Protein AF-A0A0A9CJE8-F1 (afdb_monomer_lite)

Structure (mmCIF, N/CA/C/O backbone):
data_AF-A0A0A9CJE8-F1
#
_entry.id   AF-A0A0A9CJE8-F1
#
loop_
_atom_site.group_PDB
_atom_site.id
_atom_site.type_symbol
_atom_site.label_atom_id
_atom_site.label_alt_id
_atom_site.label_comp_id
_atom_site.label_asym_id
_atom_site.label_entity_id
_atom_site.label_seq_id
_atom_site.pdbx_PDB_ins_code
_atom_site.Cartn_x
_atom_site.Cartn_y
_atom_site.Cartn_z
_atom_site.occupancy
_atom_site.B_iso_or_equiv
_atom_site.auth_seq_id
_atom_site.auth_comp_id
_atom_site.auth_asym_id
_atom_site.auth_atom_id
_atom_site.pdbx_PDB_model_num
ATOM 1 N N . MET A 1 1 ? -6.485 8.432 -6.533 1.00 60.69 1 MET A N 1
ATOM 2 C CA . MET A 1 1 ? -7.869 8.432 -6.003 1.00 60.69 1 MET A CA 1
ATOM 3 C C . MET A 1 1 ? -8.101 7.351 -4.951 1.00 60.69 1 MET A C 1
ATOM 5 O O . MET A 1 1 ? -8.462 7.713 -3.842 1.00 60.69 1 MET A O 1
ATOM 9 N N . ALA A 1 2 ? -7.815 6.068 -5.220 1.00 76.88 2 ALA A N 1
ATOM 10 C CA . ALA A 1 2 ? -7.978 4.996 -4.221 1.00 76.88 2 ALA A CA 1
ATOM 11 C C . ALA A 1 2 ? -7.182 5.217 -2.913 1.00 76.88 2 ALA A C 1
ATOM 13 O O . ALA A 1 2 ? -7.693 4.932 -1.836 1.00 76.88 2 ALA A O 1
ATOM 14 N N . TYR A 1 3 ? -5.977 5.799 -2.999 1.00 81.94 3 TYR A N 1
ATOM 15 C CA . TYR A 1 3 ? -5.157 6.153 -1.832 1.00 81.94 3 TYR A CA 1
ATOM 16 C C . TYR A 1 3 ? -5.914 6.998 -0.797 1.00 81.94 3 TYR A C 1
ATOM 18 O O . TYR A 1 3 ? -5.956 6.638 0.374 1.00 81.94 3 TYR A O 1
ATOM 26 N N . TYR A 1 4 ? -6.559 8.084 -1.233 1.00 83.44 4 TYR A N 1
ATOM 27 C CA . TYR A 1 4 ? -7.272 8.989 -0.330 1.00 83.44 4 TYR A CA 1
ATOM 28 C C . TYR A 1 4 ? -8.485 8.321 0.322 1.00 83.44 4 TYR A C 1
ATOM 30 O O . TYR A 1 4 ? -8.744 8.565 1.495 1.00 83.44 4 TYR A O 1
ATOM 38 N N . GLY A 1 5 ? -9.176 7.434 -0.403 1.00 85.88 5 GLY A N 1
ATOM 39 C CA . GLY A 1 5 ? -10.284 6.654 0.151 1.00 85.88 5 GLY A CA 1
ATOM 40 C C . GLY A 1 5 ? -9.840 5.637 1.206 1.00 85.88 5 GLY A C 1
ATOM 41 O O . GLY A 1 5 ? -10.563 5.399 2.169 1.00 85.88 5 GLY A O 1
ATOM 42 N N . ILE A 1 6 ? -8.645 5.055 1.066 1.00 85.94 6 ILE A N 1
ATOM 43 C CA . ILE A 1 6 ? -8.067 4.181 2.097 1.00 85.94 6 ILE A CA 1
ATOM 44 C C . ILE A 1 6 ? -7.623 5.025 3.293 1.00 85.94 6 ILE A C 1
ATOM 46 O O . ILE A 1 6 ? -8.003 4.726 4.420 1.00 85.94 6 ILE A O 1
ATOM 50 N N . ALA A 1 7 ? -6.889 6.112 3.047 1.00 84.94 7 ALA A N 1
ATOM 51 C CA . ALA A 1 7 ? -6.365 6.991 4.089 1.00 84.94 7 ALA A CA 1
ATOM 52 C C . ALA A 1 7 ? -7.472 7.556 4.997 1.00 84.94 7 ALA A C 1
ATOM 54 O O . ALA A 1 7 ? -7.325 7.542 6.217 1.00 84.94 7 ALA A O 1
ATOM 55 N N . SER A 1 8 ? -8.601 7.993 4.425 1.00 85.00 8 SER A N 1
ATOM 56 C CA . SER A 1 8 ? -9.722 8.553 5.194 1.00 85.00 8 SER A CA 1
ATOM 57 C C . SER A 1 8 ? -10.437 7.521 6.066 1.00 85.00 8 SER A C 1
ATOM 59 O O . SER A 1 8 ? -10.935 7.858 7.135 1.00 85.00 8 SER A O 1
ATOM 61 N N . ASN A 1 9 ? -10.499 6.263 5.622 1.00 89.00 9 ASN A N 1
ATOM 62 C CA . ASN A 1 9 ? -11.218 5.202 6.330 1.00 89.00 9 ASN A CA 1
ATOM 63 C C . ASN A 1 9 ? -10.326 4.399 7.286 1.00 89.00 9 ASN A C 1
ATOM 65 O O . ASN A 1 9 ? -10.842 3.684 8.144 1.00 89.00 9 ASN A O 1
ATOM 69 N N . LEU A 1 10 ? -9.000 4.509 7.167 1.00 86.31 10 LEU A N 1
ATOM 70 C CA . LEU A 1 10 ? -8.061 3.684 7.924 1.00 86.31 10 LEU A CA 1
ATOM 71 C C . LEU A 1 10 ? -8.114 3.956 9.432 1.00 86.31 10 LEU A C 1
ATOM 73 O O . LEU A 1 10 ? -8.109 3.004 10.206 1.00 86.31 10 LEU A O 1
ATOM 77 N N . VAL A 1 11 ? -8.229 5.222 9.856 1.00 88.50 11 VAL A N 1
ATOM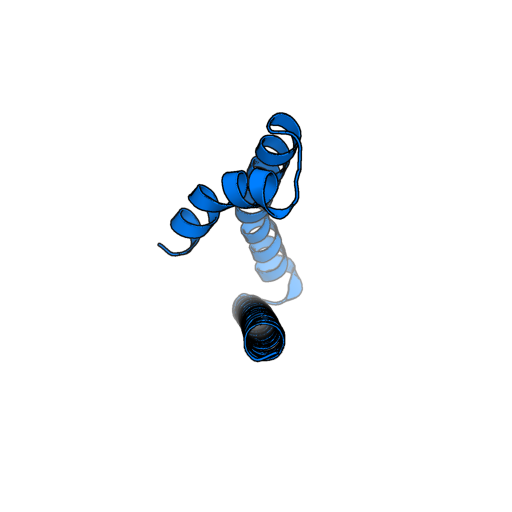 78 C CA . VAL A 1 11 ? -8.342 5.573 11.288 1.00 88.50 11 VAL A CA 1
ATOM 79 C C . VAL A 1 11 ? -9.586 4.924 11.893 1.00 88.50 11 VAL A C 1
ATOM 81 O O . VAL A 1 11 ? -9.499 4.242 12.910 1.00 88.50 11 VAL A O 1
ATOM 84 N N . ILE A 1 12 ? -10.731 5.070 11.219 1.00 88.50 12 ILE A N 1
ATOM 85 C CA . ILE A 1 12 ? -12.006 4.494 11.659 1.00 88.50 12 ILE A CA 1
ATOM 86 C C . ILE A 1 12 ? -11.910 2.967 11.704 1.00 88.50 12 ILE A C 1
ATOM 88 O O . ILE A 1 12 ? -12.357 2.357 12.667 1.00 88.50 12 ILE A O 1
ATOM 92 N N . TYR A 1 13 ? -11.283 2.337 10.708 1.00 87.31 13 TYR A N 1
ATOM 93 C CA . TYR A 1 13 ? -11.090 0.888 10.694 1.00 87.31 13 TYR A CA 1
ATOM 94 C C . TYR A 1 13 ? -10.228 0.396 11.867 1.00 87.31 13 TYR A C 1
ATOM 96 O O . TYR A 1 13 ? -10.575 -0.596 12.511 1.00 87.31 13 TYR A O 1
ATOM 104 N N . LEU A 1 14 ? -9.127 1.085 12.173 1.00 86.00 14 LEU A N 1
ATOM 105 C CA . LEU A 1 14 ? -8.240 0.719 13.279 1.00 86.00 14 LEU A CA 1
ATOM 106 C C . LEU A 1 14 ? -8.925 0.878 14.644 1.00 86.00 14 LEU A C 1
ATOM 108 O O . LEU A 1 14 ? -8.771 0.015 15.508 1.00 86.00 14 LEU A O 1
ATOM 112 N N . THR A 1 15 ? -9.731 1.926 14.818 1.00 87.25 15 THR A N 1
ATOM 113 C CA . THR A 1 15 ? -10.468 2.168 16.064 1.00 87.25 15 THR A CA 1
ATOM 114 C C . THR A 1 15 ? -11.692 1.255 16.217 1.00 87.25 15 THR A C 1
ATOM 116 O O . THR A 1 15 ? -11.880 0.683 17.283 1.00 87.25 15 THR A O 1
ATOM 119 N N . ASP A 1 16 ? -12.502 1.061 15.171 1.00 85.81 16 ASP A N 1
ATOM 120 C CA . ASP A 1 16 ? -13.783 0.329 15.248 1.00 85.81 16 ASP A CA 1
ATOM 121 C C . ASP A 1 16 ? -13.642 -1.187 15.045 1.00 85.81 16 ASP A C 1
ATOM 123 O O . ASP A 1 16 ? -14.336 -1.977 15.678 1.00 85.81 16 ASP A O 1
ATOM 127 N N . LYS A 1 17 ? -12.753 -1.634 14.147 1.00 84.81 17 LYS A N 1
ATOM 128 C CA . LYS A 1 17 ? -12.590 -3.069 13.838 1.00 84.81 17 LYS A CA 1
ATOM 129 C C . LYS A 1 17 ? -11.424 -3.709 14.566 1.00 84.81 17 LYS A C 1
ATOM 131 O O . LYS A 1 17 ? -11.511 -4.885 14.915 1.00 84.81 17 LYS A O 1
ATOM 136 N N . LEU A 1 18 ? -10.344 -2.961 14.773 1.00 83.06 18 LEU A N 1
ATOM 137 C CA . LEU A 1 18 ? -9.155 -3.442 15.478 1.00 83.06 18 LEU A CA 1
ATOM 138 C C . LEU A 1 18 ? -9.127 -3.045 16.961 1.00 83.06 18 LEU A C 1
ATOM 140 O O . LEU A 1 18 ? -8.228 -3.490 17.667 1.00 83.06 18 LEU A O 1
ATOM 144 N N . HIS A 1 19 ? -10.110 -2.266 17.432 1.00 86.81 19 HIS A N 1
ATOM 145 C CA . HIS A 1 19 ? -10.224 -1.791 18.816 1.00 86.81 19 HIS A CA 1
ATOM 146 C C . HIS A 1 19 ? -8.952 -1.097 19.342 1.00 86.81 19 HIS A C 1
ATOM 148 O O . HIS A 1 19 ? -8.648 -1.169 20.532 1.00 86.81 19 HIS A O 1
ATOM 154 N N . GLN A 1 20 ? -8.195 -0.420 18.469 1.00 86.88 20 GLN A N 1
ATOM 155 C CA . GLN A 1 20 ? -7.054 0.395 18.892 1.00 86.88 20 GLN A CA 1
ATOM 156 C C . GLN A 1 20 ? -7.523 1.707 19.530 1.00 86.88 20 GLN A C 1
ATOM 158 O O . GLN A 1 20 ? -8.496 2.321 19.084 1.00 86.88 20 GLN A O 1
ATOM 163 N N . GLY A 1 21 ? -6.788 2.183 20.540 1.00 86.25 21 GLY A N 1
ATOM 164 C CA . GLY A 1 21 ? -7.035 3.499 21.129 1.00 86.25 21 GLY A CA 1
ATOM 165 C C . GLY A 1 21 ? -6.856 4.613 20.091 1.00 86.25 21 GLY A C 1
ATOM 166 O O . GLY A 1 21 ? -5.958 4.544 19.255 1.00 86.25 21 GLY A O 1
ATOM 167 N N . THR A 1 22 ? -7.679 5.665 20.142 1.00 85.44 22 THR A N 1
ATOM 168 C CA . THR A 1 22 ? -7.705 6.750 19.134 1.00 85.44 22 THR A CA 1
ATOM 169 C C . THR A 1 22 ? -6.331 7.377 18.872 1.00 85.44 22 THR A C 1
ATOM 171 O O . THR A 1 22 ? -5.996 7.700 17.730 1.00 85.44 22 THR A O 1
ATOM 174 N N . VAL A 1 23 ? -5.517 7.521 19.923 1.00 88.25 23 VAL A N 1
ATOM 175 C CA . VAL A 1 23 ? -4.146 8.050 19.831 1.00 88.25 23 VAL A CA 1
ATOM 176 C C . VAL A 1 23 ? -3.236 7.083 19.068 1.00 88.25 23 VAL A C 1
ATOM 178 O O . VAL A 1 23 ? -2.511 7.493 18.165 1.00 88.25 23 VAL A O 1
ATOM 181 N N . GLU A 1 24 ? -3.307 5.791 19.384 1.00 88.25 24 GLU A N 1
ATOM 182 C CA . GLU A 1 24 ? -2.503 4.754 18.737 1.00 88.25 24 GLU A CA 1
ATOM 183 C C . GLU A 1 24 ? -2.893 4.576 17.264 1.00 88.25 24 GLU A C 1
ATOM 185 O O . GLU A 1 24 ? -2.024 4.572 16.393 1.00 88.25 24 GLU A O 1
ATOM 190 N N . ALA A 1 25 ? -4.195 4.528 16.967 1.00 87.88 25 ALA A N 1
ATOM 191 C CA . ALA A 1 25 ? -4.712 4.447 15.603 1.00 87.88 25 ALA A CA 1
ATOM 192 C C . ALA A 1 25 ? -4.240 5.636 14.747 1.00 87.88 25 ALA A C 1
ATOM 194 O O . ALA A 1 25 ? -3.759 5.443 13.630 1.00 87.88 25 ALA A O 1
ATOM 195 N N . SER A 1 26 ? -4.304 6.860 15.282 1.00 88.88 26 SER A N 1
ATOM 196 C CA . SER A 1 26 ? -3.853 8.073 14.578 1.00 88.88 26 SER A CA 1
ATOM 197 C C . SER A 1 26 ? -2.344 8.070 14.315 1.00 88.88 26 SER A C 1
ATOM 199 O O . SER A 1 26 ? -1.900 8.427 13.218 1.00 88.88 26 SER A O 1
ATOM 201 N N . ASN A 1 27 ? -1.550 7.609 15.286 1.00 91.81 27 ASN A N 1
ATOM 202 C CA . ASN A 1 27 ? -0.107 7.440 15.113 1.00 91.81 27 ASN A CA 1
ATOM 203 C C . ASN A 1 27 ? 0.199 6.402 14.029 1.00 91.81 27 ASN A C 1
ATOM 205 O O . ASN A 1 27 ? 1.043 6.636 13.166 1.00 91.81 27 ASN A O 1
ATOM 209 N N . ASN A 1 28 ? -0.526 5.283 14.016 1.00 90.31 28 ASN A N 1
ATOM 210 C CA . ASN A 1 28 ? -0.319 4.224 13.036 1.00 90.31 28 ASN A CA 1
ATOM 211 C C . ASN A 1 28 ? -0.686 4.669 11.608 1.00 90.31 28 ASN A C 1
ATOM 213 O O . ASN A 1 28 ? 0.046 4.377 10.662 1.00 90.31 28 ASN A O 1
ATOM 217 N N . VAL A 1 29 ? -1.762 5.448 11.438 1.00 90.88 29 VAL A N 1
ATOM 218 C CA . VAL A 1 29 ? -2.109 6.049 10.135 1.00 90.88 29 VAL A CA 1
ATOM 219 C C . VAL A 1 29 ? -1.060 7.064 9.680 1.00 90.88 29 VAL A C 1
ATOM 221 O O . VAL A 1 29 ? -0.705 7.093 8.501 1.00 90.88 29 VAL A O 1
ATOM 224 N N . THR A 1 30 ? -0.518 7.861 10.602 1.00 91.81 30 THR A N 1
ATOM 225 C CA . THR A 1 30 ? 0.558 8.815 10.291 1.00 91.81 30 THR A CA 1
ATOM 226 C C . THR A 1 30 ? 1.826 8.087 9.846 1.00 91.81 30 THR A C 1
ATOM 228 O O . THR A 1 30 ? 2.412 8.444 8.824 1.00 91.81 30 THR A O 1
ATOM 231 N N . ASN A 1 31 ? 2.202 7.013 10.544 1.00 92.94 31 ASN A N 1
ATOM 232 C CA . ASN A 1 31 ? 3.334 6.164 10.173 1.00 92.94 31 ASN A CA 1
ATOM 233 C C . ASN A 1 31 ? 3.127 5.509 8.802 1.00 92.94 31 ASN A C 1
ATOM 235 O O . ASN A 1 31 ? 4.041 5.509 7.981 1.00 92.94 31 ASN A O 1
ATOM 239 N N . TRP A 1 32 ? 1.924 5.001 8.517 1.00 91.94 32 TRP A N 1
ATOM 240 C CA . TRP A 1 32 ? 1.580 4.452 7.203 1.00 91.94 32 TRP A CA 1
ATOM 241 C C . TRP A 1 32 ? 1.699 5.498 6.085 1.00 91.94 32 TRP A C 1
ATOM 243 O O . TRP A 1 32 ? 2.287 5.229 5.043 1.00 91.94 32 TRP A O 1
ATOM 253 N N . SER A 1 33 ? 1.204 6.716 6.308 1.00 91.19 33 SER A N 1
ATOM 254 C CA . SER A 1 33 ? 1.355 7.815 5.345 1.00 91.19 33 SER A CA 1
ATOM 255 C C . SER A 1 33 ? 2.837 8.145 5.114 1.00 91.19 33 SER A C 1
ATOM 257 O O . SER A 1 33 ? 3.294 8.242 3.975 1.00 91.19 33 SER A O 1
ATOM 259 N N . GLY A 1 34 ? 3.624 8.226 6.193 1.00 91.38 34 GLY A N 1
ATOM 260 C CA . GLY A 1 34 ? 5.066 8.462 6.128 1.00 91.38 34 GLY A CA 1
ATOM 261 C C . GLY A 1 34 ? 5.820 7.400 5.324 1.00 91.38 34 GLY A C 1
ATOM 262 O O . GLY A 1 34 ? 6.652 7.740 4.482 1.00 91.38 34 GLY A O 1
ATOM 263 N N . THR A 1 35 ? 5.508 6.114 5.506 1.00 90.94 35 THR A N 1
ATOM 264 C CA . THR A 1 35 ? 6.169 5.035 4.751 1.00 90.94 35 THR A CA 1
ATOM 265 C C . THR A 1 35 ? 5.813 5.059 3.268 1.00 90.94 35 THR A C 1
ATOM 267 O O . THR A 1 35 ? 6.689 4.808 2.437 1.00 90.94 35 THR A O 1
ATOM 270 N N . VAL A 1 36 ? 4.579 5.422 2.906 1.00 90.12 36 VAL A N 1
ATOM 271 C CA . VAL A 1 36 ? 4.169 5.587 1.501 1.00 90.12 36 VAL A CA 1
ATOM 272 C C . VAL A 1 36 ? 4.971 6.692 0.812 1.00 90.12 36 VAL A C 1
ATOM 274 O O . VAL A 1 36 ? 5.341 6.526 -0.347 1.00 90.12 36 VAL A O 1
ATOM 277 N N . PHE A 1 37 ? 5.305 7.778 1.512 1.00 90.06 37 PHE A N 1
ATOM 278 C CA . PHE A 1 37 ? 6.150 8.841 0.956 1.00 90.06 37 PHE A CA 1
ATOM 279 C C . PHE A 1 37 ? 7.642 8.485 0.906 1.00 90.06 37 PHE A C 1
ATOM 281 O O . PHE A 1 37 ? 8.340 8.929 -0.003 1.00 90.06 37 PHE A O 1
ATOM 288 N N . LEU A 1 38 ? 8.137 7.669 1.841 1.00 91.88 38 LEU A N 1
ATOM 289 C CA . LEU A 1 38 ? 9.547 7.253 1.884 1.00 91.88 38 LEU A CA 1
ATOM 290 C C . LEU A 1 38 ? 9.874 6.102 0.923 1.00 91.88 38 LEU A C 1
ATOM 292 O O . LEU A 1 38 ? 10.990 6.006 0.419 1.00 91.88 38 LEU A O 1
ATOM 296 N N . THR A 1 39 ? 8.913 5.228 0.635 1.00 89.62 39 THR A N 1
ATOM 297 C CA . THR A 1 39 ? 9.125 4.046 -0.216 1.00 89.62 39 THR A CA 1
ATOM 298 C C . THR A 1 39 ? 9.608 4.390 -1.638 1.00 89.62 39 THR A C 1
ATOM 300 O O . THR A 1 39 ? 10.541 3.738 -2.109 1.00 89.62 39 THR A O 1
ATOM 303 N N . PRO A 1 40 ? 9.074 5.417 -2.333 1.00 88.00 40 PRO A N 1
ATOM 304 C CA . PRO A 1 40 ? 9.587 5.851 -3.633 1.00 88.00 40 PRO A CA 1
ATOM 305 C C . PRO A 1 40 ? 11.039 6.326 -3.586 1.00 88.00 40 PRO A C 1
ATOM 307 O O . PRO A 1 40 ? 11.767 6.100 -4.547 1.00 88.00 40 PRO A O 1
ATOM 310 N N . LEU A 1 41 ? 11.475 6.943 -2.480 1.00 90.38 41 LEU A N 1
ATOM 311 C CA . LEU A 1 41 ? 12.862 7.383 -2.308 1.00 90.38 41 LEU A CA 1
ATOM 312 C C . LEU A 1 41 ? 13.812 6.180 -2.280 1.00 90.38 41 LEU A C 1
ATOM 314 O O . LEU A 1 41 ? 14.817 6.162 -2.988 1.00 90.38 41 LEU A O 1
ATOM 318 N N . LEU A 1 42 ? 13.455 5.145 -1.516 1.00 87.06 42 LEU A N 1
ATOM 319 C CA . LEU A 1 42 ? 14.210 3.891 -1.477 1.00 87.06 42 LEU A CA 1
ATOM 320 C C . LEU A 1 42 ? 14.176 3.172 -2.831 1.00 87.06 42 LEU A C 1
ATOM 32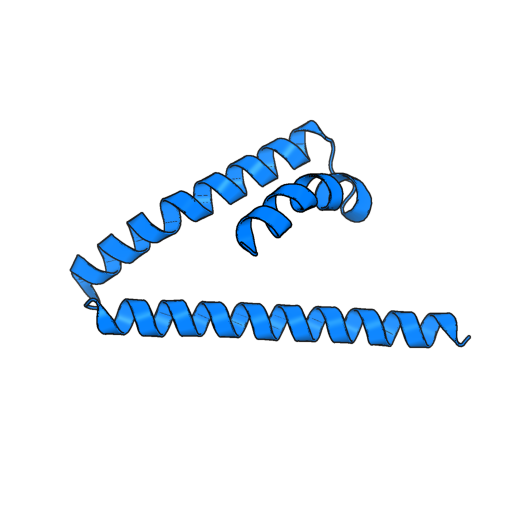2 O O . LEU A 1 42 ? 15.207 2.707 -3.309 1.00 87.06 42 LEU A O 1
ATOM 326 N N . GLY A 1 43 ? 13.011 3.120 -3.479 1.00 85.69 43 GLY A N 1
ATOM 327 C CA . GLY A 1 43 ? 12.858 2.516 -4.802 1.00 85.69 43 GLY A CA 1
ATOM 328 C C . GLY A 1 43 ? 13.693 3.217 -5.876 1.00 85.69 43 GLY A C 1
ATOM 329 O O . GLY A 1 43 ? 14.317 2.545 -6.693 1.00 85.69 43 GLY A O 1
ATOM 330 N N . ALA A 1 44 ? 13.751 4.551 -5.852 1.00 87.19 44 ALA A N 1
ATOM 331 C CA . ALA A 1 44 ? 14.572 5.342 -6.766 1.00 87.19 44 ALA A CA 1
ATOM 332 C C . ALA A 1 44 ? 16.065 5.071 -6.554 1.00 87.19 44 ALA A C 1
ATOM 334 O O . ALA A 1 44 ? 16.767 4.765 -7.513 1.00 87.19 44 ALA A O 1
AT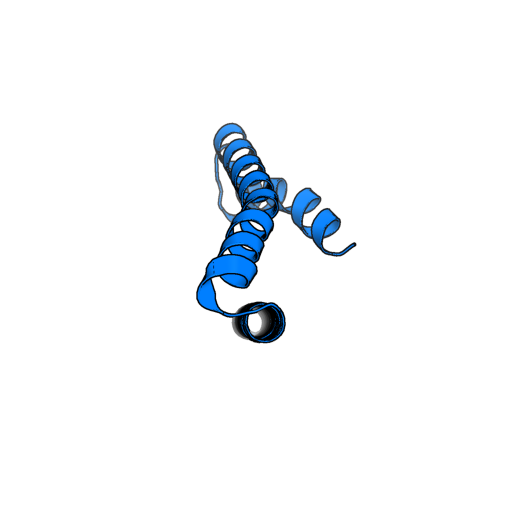OM 335 N N . TYR A 1 45 ? 16.529 5.066 -5.301 1.00 88.12 45 TYR A N 1
ATOM 33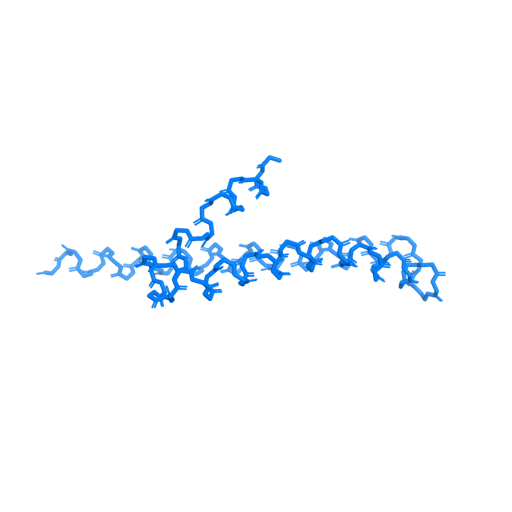6 C CA . TYR A 1 45 ? 17.916 4.724 -4.986 1.00 88.12 45 TYR A CA 1
ATOM 337 C C . TYR A 1 45 ? 18.301 3.333 -5.510 1.00 88.12 45 TYR A C 1
ATOM 339 O O . TYR A 1 45 ? 19.330 3.169 -6.159 1.00 88.12 45 TYR A O 1
ATOM 347 N N . VAL A 1 46 ? 17.447 2.330 -5.292 1.00 84.94 46 VAL A N 1
ATOM 348 C CA . VAL A 1 46 ? 17.674 0.961 -5.783 1.00 84.94 46 VAL A CA 1
ATOM 349 C C . VAL A 1 46 ? 17.668 0.895 -7.318 1.00 84.94 46 VAL A C 1
ATOM 351 O O . VAL A 1 46 ? 18.467 0.158 -7.907 1.00 84.94 46 VAL A O 1
ATOM 354 N N . ALA A 1 47 ? 16.796 1.666 -7.975 1.00 87.06 47 ALA A N 1
ATOM 355 C CA . ALA A 1 47 ? 16.745 1.757 -9.433 1.00 87.06 47 ALA A CA 1
ATOM 356 C C . ALA A 1 47 ? 18.025 2.352 -10.026 1.00 87.06 47 ALA A C 1
ATOM 358 O O . ALA A 1 47 ? 18.520 1.825 -11.021 1.00 87.06 47 ALA A O 1
ATOM 359 N N . ASP A 1 48 ? 18.558 3.404 -9.412 1.00 85.31 48 ASP A N 1
ATOM 360 C CA . ASP A 1 48 ? 19.727 4.118 -9.924 1.00 85.31 48 ASP A CA 1
ATOM 361 C C . ASP A 1 48 ? 21.044 3.403 -9.579 1.00 85.31 48 ASP A C 1
ATOM 363 O O . ASP A 1 48 ? 21.989 3.453 -10.363 1.00 85.31 48 ASP A O 1
ATOM 367 N N . ALA A 1 49 ? 21.109 2.704 -8.439 1.00 83.38 49 ALA A N 1
ATOM 368 C CA . ALA A 1 49 ? 22.338 2.070 -7.959 1.00 83.38 49 ALA A CA 1
ATOM 369 C C . ALA A 1 49 ? 22.546 0.618 -8.430 1.00 83.38 49 ALA A C 1
ATOM 371 O O . ALA A 1 49 ? 23.695 0.208 -8.588 1.00 83.38 49 ALA A O 1
ATOM 372 N N . TYR A 1 50 ? 21.482 -0.176 -8.635 1.00 74.94 50 TYR A N 1
ATOM 373 C CA . TYR A 1 50 ? 21.633 -1.634 -8.809 1.00 74.94 50 TYR A CA 1
ATOM 374 C C . TYR A 1 50 ? 20.830 -2.253 -9.957 1.00 74.94 50 TYR A C 1
ATOM 376 O O . TYR A 1 50 ? 21.369 -3.062 -10.709 1.00 74.94 50 TYR A O 1
ATOM 384 N N . LEU A 1 51 ? 19.538 -1.938 -10.077 1.00 72.62 51 LEU A N 1
ATOM 385 C CA . LEU A 1 51 ? 18.610 -2.710 -10.923 1.00 72.62 51 LEU A CA 1
ATOM 386 C C . LEU A 1 51 ? 18.311 -2.061 -12.278 1.00 72.62 51 LEU A C 1
ATOM 388 O O . LEU A 1 51 ? 17.878 -2.738 -13.213 1.00 72.62 51 LEU A O 1
ATOM 392 N N . GLY A 1 52 ? 18.531 -0.755 -12.401 1.00 79.81 52 GLY A N 1
ATOM 393 C CA . GLY A 1 52 ? 18.041 0.017 -13.530 1.00 79.81 52 GLY A CA 1
ATOM 394 C C . GLY A 1 52 ? 16.524 0.227 -13.472 1.00 79.81 52 GLY A C 1
ATOM 395 O O . GLY A 1 52 ? 15.754 -0.508 -12.849 1.00 79.81 52 GLY A O 1
ATOM 396 N N . ARG A 1 53 ? 16.069 1.263 -14.175 1.00 82.19 53 ARG A N 1
ATOM 397 C CA . ARG A 1 53 ? 14.689 1.772 -14.114 1.00 82.19 53 ARG A CA 1
ATOM 398 C C . ARG A 1 53 ? 13.616 0.740 -14.495 1.00 82.19 53 ARG A C 1
ATOM 400 O O . ARG A 1 53 ? 12.531 0.746 -13.920 1.00 82.19 53 ARG A O 1
ATOM 407 N N . TYR A 1 54 ? 13.919 -0.147 -15.448 1.00 84.62 54 TYR A N 1
ATOM 408 C CA . TYR A 1 54 ? 12.982 -1.163 -15.939 1.00 84.62 54 TYR A CA 1
ATOM 409 C C . TYR A 1 54 ? 12.692 -2.245 -14.890 1.00 84.62 54 TYR A C 1
ATOM 411 O O . TYR A 1 54 ? 11.532 -2.507 -14.577 1.00 84.62 54 TYR A O 1
ATOM 419 N N . TRP A 1 55 ? 13.730 -2.838 -14.296 1.00 85.06 55 TRP A N 1
ATOM 420 C CA . TRP A 1 55 ? 13.557 -3.929 -13.336 1.00 85.06 55 TRP A CA 1
ATOM 421 C C . TRP A 1 55 ? 12.883 -3.471 -12.048 1.00 85.06 55 TRP A C 1
ATOM 423 O O . TRP A 1 55 ? 12.008 -4.173 -11.546 1.00 85.06 55 TRP A O 1
ATOM 433 N N . THR A 1 56 ? 13.195 -2.270 -11.555 1.00 87.25 56 THR A N 1
ATOM 434 C CA . THR A 1 56 ? 12.508 -1.714 -10.379 1.00 87.25 56 THR A CA 1
ATOM 435 C C . THR A 1 56 ? 11.011 -1.530 -10.629 1.00 87.25 56 THR A C 1
ATOM 437 O O . THR A 1 56 ? 10.199 -1.815 -9.749 1.00 87.25 56 THR A O 1
ATOM 440 N N . PHE A 1 57 ? 10.619 -1.121 -11.839 1.00 87.94 57 PHE A N 1
ATOM 441 C CA . PHE A 1 57 ? 9.208 -1.009 -12.206 1.00 87.94 57 PHE A CA 1
ATOM 442 C C . PHE A 1 57 ? 8.516 -2.379 -12.282 1.00 87.94 57 PHE A C 1
ATOM 444 O O . PHE A 1 57 ? 7.409 -2.549 -11.764 1.00 87.94 57 PHE A O 1
ATOM 451 N N . VAL A 1 58 ? 9.169 -3.379 -12.881 1.00 91.38 58 VAL A N 1
ATOM 452 C CA . VAL A 1 58 ? 8.635 -4.749 -12.976 1.00 91.38 58 VAL A CA 1
ATOM 453 C C . VAL A 1 58 ? 8.470 -5.373 -11.588 1.00 91.38 58 VAL A C 1
ATOM 455 O O . VAL A 1 58 ? 7.417 -5.923 -11.281 1.00 91.38 58 VAL A O 1
ATOM 458 N N . VAL A 1 59 ? 9.463 -5.234 -10.710 1.00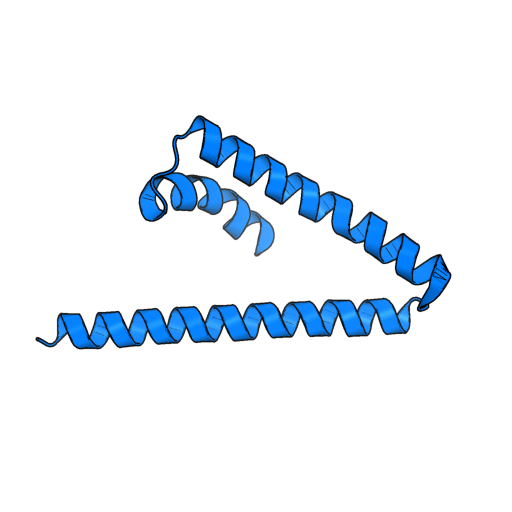 89.38 59 VAL A N 1
ATOM 459 C CA . VAL A 1 59 ? 9.385 -5.757 -9.338 1.00 89.38 59 VAL A CA 1
ATOM 460 C C . VAL A 1 59 ? 8.308 -5.025 -8.534 1.00 89.38 59 VAL A C 1
ATOM 462 O O . VAL A 1 59 ? 7.483 -5.670 -7.890 1.00 89.38 59 VAL A O 1
ATOM 465 N N . GLY A 1 60 ? 8.255 -3.691 -8.607 1.00 89.56 60 GLY A N 1
ATOM 466 C CA . GLY A 1 60 ? 7.238 -2.901 -7.909 1.00 89.56 60 GLY A CA 1
ATOM 467 C C . GLY A 1 60 ? 5.811 -3.243 -8.350 1.00 89.56 60 GLY A C 1
ATOM 468 O O . GLY A 1 60 ? 4.922 -3.405 -7.512 1.00 89.56 60 GLY A O 1
ATOM 469 N N . SER A 1 61 ? 5.593 -3.420 -9.655 1.00 90.94 61 SER A N 1
ATOM 470 C CA . SER A 1 61 ? 4.293 -3.840 -10.191 1.00 90.94 61 SER A CA 1
ATOM 471 C C . SER A 1 61 ? 3.935 -5.277 -9.800 1.00 90.94 61 SER A C 1
ATOM 473 O O . SER A 1 61 ? 2.798 -5.518 -9.396 1.00 90.94 61 SER A O 1
ATOM 475 N N . ALA A 1 62 ? 4.888 -6.213 -9.823 1.00 93.75 62 ALA A N 1
ATOM 476 C CA . ALA A 1 62 ? 4.670 -7.586 -9.366 1.00 93.75 62 ALA A CA 1
ATOM 477 C C . ALA A 1 62 ? 4.256 -7.646 -7.885 1.00 93.75 62 ALA A C 1
ATOM 479 O O . ALA A 1 62 ? 3.287 -8.325 -7.543 1.00 93.75 62 ALA A O 1
ATOM 480 N N . ILE A 1 63 ? 4.929 -6.881 -7.018 1.00 91.94 63 ILE A N 1
ATOM 481 C CA . ILE A 1 63 ? 4.572 -6.765 -5.595 1.00 91.94 63 ILE A CA 1
ATOM 482 C C . ILE A 1 63 ? 3.154 -6.204 -5.446 1.00 91.94 63 ILE A C 1
ATOM 484 O O . ILE A 1 63 ? 2.350 -6.750 -4.690 1.00 91.94 63 ILE A O 1
ATOM 488 N N . TYR A 1 64 ? 2.811 -5.150 -6.191 1.00 90.06 64 TYR A N 1
ATOM 489 C CA . TYR A 1 64 ? 1.481 -4.542 -6.129 1.00 90.06 64 TYR A CA 1
ATOM 490 C C . TYR A 1 64 ? 0.369 -5.518 -6.540 1.00 90.06 64 TYR A C 1
ATOM 492 O O . TYR A 1 64 ? -0.637 -5.642 -5.838 1.00 90.06 64 TYR A O 1
ATOM 500 N N . PHE A 1 65 ? 0.567 -6.264 -7.630 1.00 93.12 65 PHE A N 1
ATOM 501 C CA . PHE A 1 65 ? -0.376 -7.301 -8.053 1.00 93.12 65 PHE A CA 1
ATOM 502 C C . PHE A 1 65 ? -0.525 -8.404 -7.009 1.00 93.12 65 PHE A C 1
ATOM 504 O O . PHE A 1 65 ? -1.649 -8.794 -6.695 1.00 93.12 65 PHE A O 1
ATOM 511 N N . MET A 1 66 ? 0.583 -8.873 -6.431 1.00 95.25 66 MET A N 1
ATOM 512 C CA . MET A 1 66 ? 0.556 -9.893 -5.384 1.00 95.25 66 MET A CA 1
ATOM 513 C C . MET A 1 66 ? -0.269 -9.432 -4.176 1.00 95.25 66 MET A C 1
ATOM 515 O O . MET A 1 66 ? -1.137 -10.168 -3.707 1.00 95.25 66 MET A O 1
ATOM 519 N N . VAL A 1 67 ? -0.063 -8.195 -3.714 1.00 92.69 67 VAL A N 1
ATOM 520 C CA . VAL A 1 67 ? -0.820 -7.610 -2.595 1.00 92.69 67 VAL A CA 1
ATOM 521 C C . VAL A 1 67 ? -2.314 -7.541 -2.906 1.00 92.69 67 VAL A C 1
ATOM 523 O O . VAL A 1 67 ? -3.127 -7.922 -2.063 1.00 92.69 67 VAL A O 1
ATOM 526 N N . ILE A 1 68 ? -2.695 -7.106 -4.111 1.00 91.50 68 ILE A N 1
ATOM 527 C CA . ILE A 1 68 ? -4.110 -7.039 -4.508 1.00 91.50 68 ILE A CA 1
ATOM 528 C C . ILE A 1 68 ? -4.739 -8.430 -4.558 1.00 91.50 68 ILE A C 1
ATOM 530 O O . ILE A 1 68 ? -5.849 -8.604 -4.059 1.00 91.50 68 ILE A O 1
ATOM 534 N N . ILE A 1 69 ? -4.051 -9.419 -5.129 1.00 95.38 69 ILE A N 1
ATOM 535 C CA . ILE A 1 69 ? -4.561 -10.793 -5.215 1.00 95.38 69 ILE A CA 1
ATOM 536 C C . ILE A 1 69 ? -4.791 -11.353 -3.812 1.00 95.38 69 ILE A C 1
ATOM 538 O O . ILE A 1 69 ? -5.868 -11.876 -3.530 1.00 95.38 69 ILE A O 1
ATOM 542 N N . ILE A 1 70 ? -3.820 -11.189 -2.911 1.00 94.94 70 ILE A N 1
ATOM 543 C CA . ILE A 1 70 ? -3.945 -11.643 -1.521 1.00 94.94 70 ILE A CA 1
ATOM 544 C C . ILE A 1 70 ? -5.122 -10.944 -0.835 1.00 94.94 70 ILE A C 1
ATOM 546 O O . ILE A 1 70 ? -5.967 -11.612 -0.240 1.00 94.94 70 ILE A O 1
ATOM 550 N N . ALA A 1 71 ? -5.224 -9.618 -0.949 1.00 90.44 71 ALA A N 1
ATOM 551 C CA . ALA A 1 71 ? -6.322 -8.860 -0.356 1.00 90.44 71 ALA A CA 1
ATOM 552 C C . ALA A 1 71 ? -7.690 -9.318 -0.888 1.00 90.44 71 ALA A C 1
ATOM 554 O O . ALA A 1 71 ? -8.627 -9.504 -0.111 1.00 90.44 71 ALA A O 1
ATOM 555 N N . LEU A 1 72 ? -7.800 -9.560 -2.195 1.00 92.94 72 LEU A N 1
ATOM 556 C CA . LEU A 1 72 ? -9.028 -10.030 -2.831 1.00 92.94 72 LEU A CA 1
ATOM 557 C C . LEU A 1 72 ? -9.419 -11.434 -2.354 1.00 92.94 72 LEU A C 1
ATOM 559 O O . LEU A 1 72 ? -10.584 -11.665 -2.031 1.00 92.94 72 LEU A O 1
ATOM 563 N N . VAL A 1 73 ? -8.456 -12.351 -2.239 1.00 95.25 73 VAL A N 1
ATOM 564 C CA . VAL A 1 73 ? -8.689 -13.706 -1.713 1.00 95.25 73 VAL A CA 1
ATOM 565 C C . VAL A 1 73 ? -9.139 -13.659 -0.250 1.00 95.25 73 VAL A C 1
ATOM 567 O O . VAL A 1 73 ? -10.098 -14.338 0.116 1.00 95.25 73 VAL A O 1
ATOM 570 N N . LEU A 1 74 ? -8.513 -12.822 0.583 1.00 92.38 74 LEU A N 1
ATOM 571 C CA . LEU A 1 74 ? -8.900 -12.654 1.989 1.00 92.38 74 LEU A CA 1
ATOM 572 C C . LEU A 1 74 ? -10.319 -12.091 2.138 1.00 92.38 74 LEU A C 1
ATOM 574 O O . LEU A 1 74 ? -11.086 -12.558 2.985 1.00 92.38 74 LEU A O 1
ATOM 578 N N . LEU A 1 75 ? -10.692 -11.111 1.309 1.00 90.62 75 LEU A N 1
ATOM 579 C CA . LEU A 1 75 ? -12.047 -10.555 1.292 1.00 90.62 75 LEU A CA 1
ATOM 580 C C . LEU A 1 75 ? -13.077 -11.594 0.841 1.00 90.62 75 LEU A C 1
ATOM 582 O O . LEU A 1 75 ? -14.133 -11.717 1.465 1.00 90.62 75 LEU A O 1
ATOM 586 N N . LEU A 1 76 ? -12.760 -12.379 -0.191 1.00 92.31 76 LEU A N 1
ATOM 587 C CA . LEU A 1 76 ? -13.622 -13.459 -0.667 1.00 92.31 76 LEU A CA 1
ATOM 588 C C . LEU A 1 76 ? -13.832 -14.525 0.416 1.00 92.31 76 LEU A C 1
ATOM 590 O O . LEU A 1 76 ? -14.967 -14.939 0.659 1.00 92.31 76 LEU A O 1
ATOM 594 N N . LEU A 1 77 ? -12.761 -14.924 1.108 1.00 91.44 77 LEU A N 1
ATOM 595 C CA . LEU A 1 77 ? -12.827 -15.892 2.202 1.00 91.44 77 LEU A CA 1
ATOM 596 C C . LEU A 1 77 ? -13.678 -15.365 3.363 1.00 91.44 77 LEU A C 1
ATOM 598 O O . LEU A 1 77 ? -14.560 -16.078 3.842 1.00 91.44 77 LEU A O 1
ATOM 602 N N . LYS A 1 78 ? -13.484 -14.103 3.778 1.00 88.69 78 LYS A N 1
ATOM 603 C CA . LYS A 1 78 ? -14.348 -13.466 4.787 1.00 88.69 78 LYS A CA 1
ATOM 604 C C . LYS A 1 78 ? -15.815 -13.494 4.365 1.00 88.69 78 LYS A C 1
ATOM 606 O O . LYS A 1 78 ? -16.667 -13.856 5.174 1.00 88.69 78 LYS A O 1
ATOM 611 N N . GLN A 1 79 ? -16.117 -13.148 3.115 1.00 88.06 79 GLN A N 1
ATOM 612 C CA . GLN A 1 79 ? -17.487 -13.135 2.606 1.00 88.06 79 GLN A CA 1
ATOM 613 C C . GLN A 1 79 ? -18.112 -14.537 2.593 1.00 88.06 79 GLN A C 1
ATOM 615 O O . GLN A 1 79 ? -19.289 -14.686 2.924 1.00 88.06 79 GLN A O 1
ATOM 620 N N . PHE A 1 80 ? -17.341 -15.564 2.230 1.00 88.88 80 PHE A N 1
ATOM 621 C CA . PHE A 1 80 ? -17.795 -16.953 2.238 1.00 88.88 80 PHE A CA 1
ATOM 622 C C . PHE A 1 80 ? -18.108 -17.439 3.658 1.00 88.88 80 PHE A C 1
ATOM 624 O O . PHE A 1 80 ? -19.203 -17.947 3.895 1.00 88.88 80 PHE A O 1
ATOM 631 N N . LEU A 1 81 ? -17.204 -17.208 4.616 1.00 90.06 81 LEU A N 1
ATOM 632 C CA . LEU A 1 81 ? -17.407 -17.589 6.020 1.00 90.06 81 LEU A CA 1
ATOM 633 C C . LEU A 1 81 ? -18.631 -16.890 6.629 1.00 90.06 81 LEU A C 1
ATOM 635 O O . LEU A 1 81 ? -19.455 -17.531 7.276 1.00 90.06 81 LEU A O 1
ATOM 639 N N . GLN A 1 82 ? -18.803 -15.592 6.365 1.00 85.31 82 GLN A N 1
ATOM 640 C CA . GLN A 1 82 ? -19.970 -14.830 6.829 1.00 85.31 82 GLN A CA 1
ATOM 641 C C . GLN A 1 82 ? -21.280 -15.299 6.178 1.00 85.31 82 GLN A C 1
ATOM 643 O O . GLN A 1 82 ? -22.329 -15.263 6.818 1.00 85.31 82 GLN A O 1
ATOM 648 N N . ARG A 1 83 ? -21.244 -15.751 4.915 1.00 85.12 83 ARG A N 1
ATOM 649 C CA . ARG A 1 83 ? -22.415 -16.335 4.241 1.00 85.12 83 ARG A CA 1
ATOM 650 C C . ARG A 1 83 ? -22.837 -17.666 4.862 1.00 85.12 83 ARG A C 1
ATOM 652 O O . ARG A 1 83 ? -24.031 -17.863 5.023 1.00 85.12 83 ARG A O 1
ATOM 659 N N . GLN A 1 84 ? -21.895 -18.537 5.228 1.00 74.19 84 GLN A N 1
ATOM 660 C CA . GLN A 1 84 ? -22.204 -19.821 5.874 1.00 74.19 84 GLN A CA 1
ATOM 661 C C . GLN A 1 84 ? -22.829 -19.620 7.263 1.00 74.19 84 GLN A C 1
ATOM 663 O O . GLN A 1 84 ? -23.864 -20.203 7.553 1.00 74.19 84 GLN A O 1
ATOM 668 N N . VAL A 1 85 ? -22.263 -18.726 8.084 1.00 78.69 85 VAL A N 1
ATOM 669 C CA . VAL A 1 85 ? -22.778 -18.416 9.436 1.00 78.69 85 VAL A CA 1
ATOM 670 C C . VAL A 1 85 ? -24.158 -17.749 9.408 1.00 78.69 85 VAL A C 1
ATOM 672 O O . VAL A 1 85 ? -24.918 -17.898 10.350 1.00 78.69 85 VAL A O 1
ATOM 675 N N . ARG A 1 86 ? -24.508 -17.017 8.342 1.00 76.81 86 ARG A N 1
ATOM 676 C CA . ARG A 1 86 ? -25.834 -16.385 8.202 1.00 76.81 86 ARG A CA 1
ATOM 677 C C . ARG A 1 86 ? -26.941 -17.372 7.797 1.00 76.81 86 ARG A C 1
ATOM 679 O O . ARG A 1 86 ? -28.113 -17.031 7.912 1.00 76.81 86 ARG A O 1
ATOM 686 N N . LEU A 1 87 ? -26.585 -18.530 7.242 1.00 73.44 87 LEU A N 1
ATOM 687 C CA . LEU A 1 87 ? -27.535 -19.524 6.725 1.00 73.44 87 LEU A CA 1
ATOM 688 C C . LEU A 1 87 ? -27.867 -20.638 7.736 1.00 73.44 87 LEU A C 1
ATOM 690 O O . LEU A 1 87 ? -28.673 -21.508 7.411 1.00 73.44 87 LEU A O 1
ATOM 694 N N . VAL A 1 88 ? -27.261 -20.606 8.926 1.00 66.19 88 VAL A N 1
ATOM 695 C CA . VAL A 1 88 ? -27.509 -21.504 10.069 1.00 66.19 88 VAL A CA 1
ATOM 696 C C . VAL A 1 88 ? -28.147 -20.694 11.189 1.00 66.19 88 VAL A C 1
ATOM 698 O O . VAL A 1 88 ? -29.073 -21.228 11.833 1.00 66.19 88 VAL A O 1
#

Foldseek 3Di:
DVVVVCLVCQLVCCCPVVVDDSVVSVVVSVVVVVCVVCVVVVLVCCCVPPPPPVVSVVVVVVVVVVVVVVVVVVVVVVVVVVVVVVVD

pLDDT: mean 87.01, std 6.02, range [60.69, 95.38]

Secondary structure (DSSP, 8-state):
-HHHHHHHHHHHHHHHTS---HHHHHHHHHHHHHHHHHHHHHHHHHIIIIIHHHHHHHHHHHHHHHHHHHHHHHHHHHHHHHHHHHT-

InterPro domains:
  IPR036259 MFS transporter superfamily [G3DSA:1.20.1250.20] (1-86)
  IPR036259 MFS transporter superfamily [SSF103473] (2-74)

Organism: Arundo donax (NCBI:txid35708)

Sequence (88 aa):
MAYYGIASNLVIYLTDKLHQGTVEASNNVTNWSGTVFLTPLLGAYVADAYLGRYWTFVVGSAIYFMVIIIALVLLLLKQFLQRQVRLV

Radius of gyration: 17.54 Å; chains: 1; bounding box: 50×30×37 Å

=== Feature glossary ===
Each block in this record encodes a different view of the same protein. In brief:

Predicted aligned error. PAE(i, j) answers: if I align the predicted and true structures on residue i, how far off (in Å) do I expect residue j to be? A block-diagonal PAE matrix with low values on the blocks and high values off-diagonal is the signature of a multi-domain protein with confidently predicted domains but uncertain inter-domain orientation.

Contact-map, Ramachandran, and PAE plots. Plot images: a contact map (which residues are close in 3D, as an N×N binary image), a Ramachandran scatter (backbone torsion angles, revealing secondary-structure composition at a glance), and — for AlphaFold structures — a PAE heatmap (pairwise prediction confidence).

Backbone torsions (φ/ψ). φ (phi) and ψ (psi) are the two rotatable backbone dihedrals per residue: φ is the C(i-1)–N–Cα–C torsion, ψ is the N–Cα–C–N(i+1) torsion, both in degrees on (−180°, 180°]. α-helical residues cluster near (−60°, −45°); β-strand residues near (−120°, +130°). A Ramachandran plot is simply a scatter of (φ, ψ) for every residue.

Foldseek 3Di. A 3Di character summarizes, for each residue, the relative orientation of the Cα frame of its nearest spatial neighbor. Because it encodes fold topology rather than chemistry, 3Di alignments detect remote structural similarity that sequence alignment misses.

Radius of gyration, Cα contacts, bounding box. Three whole-structure scalars: the radius of gyration (RMS distance of Cα from centroid, in Å), the count of Cα–Cα contacts (pairs closer than 8 Å and separated by more than four residues in sequence — i.e. tertiary, not local, contacts), and the bounding-box dimensions. Together they distinguish compact globular folds from extended fibres or disordered chains.

Sequence. Sequence gives the chain of amino acids in standard one-letter code (A=alanine, C=cysteine, …, Y=tyrosine), read N→C. It is the only feature that is directly encoded by the gene; all structural features are derived from the folded form of this sequence.

mmCIF coordinates. Atomic coordinates in PDBx/mmCIF format — the same representation the Protein Data Bank distributes. Each line of the _atom_site loop places one backbone atom in Cartesian space (units: ångströms, origin: arbitrary).

Secondary structure (3-state, P-SEA). Three-state secondary structure (P-SEA) collapses the eight DSSP classes into helix (a), strand (b), and coil (c). P-SEA assigns these from Cα geometry alone — distances and angles — without requiring backbone oxygens, so it works on any Cα trace.

InterPro / GO / CATH / organism. Functional annotations link the protein to curated databases. InterPro entries identify conserved domains and families by matching the sequence against member-database signatures (Pfam, PROSITE, CDD, …). Gene Ontology (GO) terms describe molecular function, biological process, and cellular component in a controlled vocabulary. CATH places the structure in a hierarchical fold classification (Class/Architecture/Topology/Homologous-superfamily). The organism is the source species.

B-factor. B-factor (Debye–Waller factor) reflects atomic displacement in the crystal lattice. It is an experimental observable (units Å²), not a prediction; low values mean the atom is pinned down, high values mean it moves or is heterogeneous across the crystal.

Rendered structure images. Structure images are PyMOL renders from six orthogonal camera directions. Cartoon representation draws helices as coils and strands as arrows; sticks shows the backbone as bonds; surface shows the solvent-excluded envelope. Rainbow coloring maps sequence position to hue (blue→red, N→C); chain coloring assigns a distinct color per polypeptide.

Solvent-accessible surface area. Solvent-accessible surface area (SASA) is the area in Å² traced 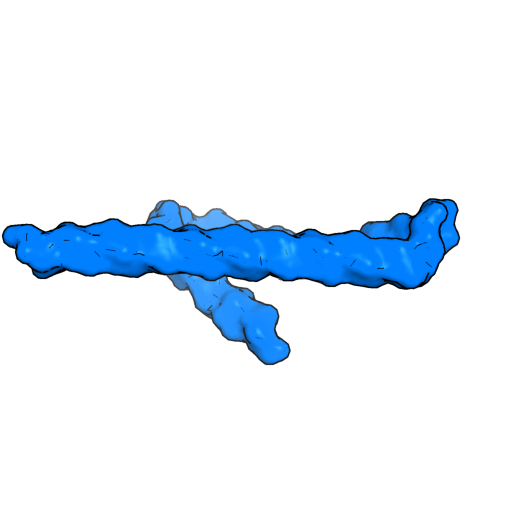out by the centre of a 1.4 Å probe sphere (a water molecule) rolled over the protein's van der Waals surface (Shrake–Rupley / Lee–Richards construction). Buried residues have near-zero SASA; fully exposed residues can exceed 200 Å². The total SASA scales roughly with the number of surface residues.

Secondary structure (8-state, DSSP). The SS8 string is DSSP's per-residue secondary-structure call. α-helix (H) means an i→i+4 H-bond ladder; β-strand (E) means the residue participates in a β-sheet; 3₁₀ (G) and π (I) are tighter and wider helices; T/S are turns/bends; '-' is loop.

pLDDT. For AlphaFold models, the B-factor field carries pLDDT — the model's own estimate of local accuracy on a 0–100 scale. Regions with pLDDT<50 should be treated as essentially unmodeled; they often correspond to intrinsically disordered segments.

Nearest PDB structures. Nearest PDB neighbors are the top structural matches found by Foldseek when searching this structure against the entire Protein Data Bank. Each hit reports a TM-score (0 to 1; >0.5 almost always implies the same fold) and an E-value. These are *structural* homologs — they may share no detectable sequence similarity.